Protein AF-A0A9E4PHS2-F1 (afdb_monomer_lite)

pLDDT: mean 87.16, std 8.42, range [55.0, 97.56]

Foldseek 3Di:
DPPVPDDDDDDDDDDDPLPDQDRDKDKDWDQDPVGIDIDIPLPPKDFDDDPDDPFDAFDQDPVGNPPPDPVSCVVRVGDGRDRIGRPDPPPDPPVVVQVVCCVVVVNDGPADPVNVVVVVVVVVQVVVCVVVVHHDDD

Radius of gyration: 19.49 Å; chains: 1; bounding box: 44×43×46 Å

Structure (mmCIF, N/CA/C/O backbone):
data_AF-A0A9E4PHS2-F1
#
_entry.id   AF-A0A9E4PHS2-F1
#
loop_
_atom_site.group_PDB
_atom_site.id
_atom_site.type_symbol
_atom_site.label_atom_id
_atom_site.label_alt_id
_atom_site.label_comp_id
_atom_site.label_asym_id
_atom_site.label_entity_id
_atom_site.label_seq_id
_atom_site.pdbx_PDB_ins_code
_atom_site.Cartn_x
_atom_site.Cartn_y
_atom_site.Cartn_z
_atom_site.occupancy
_atom_site.B_iso_or_equiv
_atom_site.auth_seq_id
_atom_site.auth_comp_id
_atom_site.auth_asym_id
_atom_site.auth_atom_id
_atom_site.pdbx_PDB_model_num
ATOM 1 N N . THR A 1 1 ? -12.005 10.971 13.381 1.00 76.69 1 THR A N 1
ATOM 2 C CA . THR A 1 1 ? -10.815 10.565 14.170 1.00 76.69 1 THR A CA 1
ATOM 3 C C . THR A 1 1 ? -10.990 9.122 14.578 1.00 76.69 1 THR A C 1
ATOM 5 O O . THR A 1 1 ? -12.122 8.665 14.570 1.00 76.69 1 THR A O 1
ATOM 8 N N . LEU A 1 2 ? -9.919 8.405 14.912 1.00 87.06 2 LEU A N 1
ATOM 9 C CA . LEU A 1 2 ? -10.049 7.063 15.493 1.00 87.06 2 LEU A CA 1
ATOM 10 C C . LEU A 1 2 ? -10.541 7.155 16.953 1.00 87.06 2 LEU A C 1
ATOM 12 O O . LEU A 1 2 ? -10.564 8.254 17.516 1.00 87.06 2 LEU A O 1
ATOM 16 N N . GLU A 1 3 ? -10.930 6.018 17.541 1.00 78.19 3 GLU A N 1
ATOM 17 C CA . GLU A 1 3 ? -11.670 5.918 18.818 1.00 78.19 3 GLU A CA 1
ATOM 18 C C . GLU A 1 3 ? -11.027 6.684 19.997 1.00 78.19 3 GLU A C 1
ATOM 20 O O . GLU A 1 3 ? -11.744 7.261 20.810 1.00 78.19 3 GLU A O 1
ATOM 25 N N . ASP A 1 4 ? -9.696 6.817 20.031 1.00 87.00 4 ASP A N 1
ATOM 26 C CA . ASP A 1 4 ? -8.956 7.530 21.092 1.00 87.00 4 ASP A CA 1
ATOM 27 C C . ASP A 1 4 ? -8.549 8.972 20.723 1.00 87.00 4 ASP A C 1
ATOM 29 O O . ASP A 1 4 ? -7.620 9.553 21.290 1.00 87.00 4 ASP A O 1
ATOM 33 N N . GLY A 1 5 ? -9.189 9.562 19.711 1.00 89.44 5 GLY A N 1
ATOM 34 C CA . GLY A 1 5 ? -8.812 10.876 19.180 1.00 89.44 5 GLY A CA 1
ATOM 35 C C . GLY A 1 5 ? -7.537 10.855 18.330 1.00 89.44 5 GLY A C 1
ATOM 36 O O . GLY A 1 5 ? -7.069 11.912 17.901 1.00 89.44 5 GLY A O 1
ATOM 37 N N . LEU A 1 6 ? -6.989 9.666 18.041 1.00 92.44 6 LEU A N 1
ATOM 38 C CA . LEU A 1 6 ? -5.865 9.507 17.126 1.00 92.44 6 LEU A CA 1
ATOM 39 C C . LEU A 1 6 ? -6.276 9.981 15.726 1.00 92.44 6 LEU A C 1
ATOM 41 O O . LEU A 1 6 ? -7.310 9.590 15.174 1.00 92.44 6 LEU A O 1
ATOM 45 N N . VAL A 1 7 ? -5.444 10.843 15.149 1.00 93.19 7 VAL A N 1
ATOM 46 C CA . VAL A 1 7 ? -5.601 11.320 13.778 1.00 93.19 7 VAL A CA 1
ATOM 47 C C . VAL A 1 7 ? -4.675 10.504 12.892 1.00 93.19 7 VAL A C 1
ATOM 49 O O . VAL A 1 7 ? -3.465 10.477 13.112 1.00 93.19 7 VAL A O 1
ATOM 52 N N . ALA A 1 8 ? -5.249 9.856 11.885 1.00 92.75 8 ALA A N 1
ATOM 53 C CA . ALA A 1 8 ? -4.510 9.153 10.852 1.00 92.75 8 ALA A CA 1
ATOM 54 C C . ALA A 1 8 ? -4.809 9.791 9.495 1.00 92.75 8 ALA A C 1
ATOM 56 O O . ALA A 1 8 ? -5.950 10.156 9.210 1.00 92.75 8 ALA A O 1
ATOM 57 N N . SER A 1 9 ? -3.779 9.883 8.661 1.00 92.31 9 SER A N 1
ATOM 58 C CA . SER A 1 9 ? -3.899 10.271 7.259 1.00 92.31 9 SER A CA 1
ATOM 59 C C . SER A 1 9 ? -3.320 9.154 6.411 1.00 92.31 9 SER A C 1
ATOM 61 O O . SER A 1 9 ? -2.222 8.670 6.688 1.00 92.31 9 SER A O 1
ATOM 63 N N . ILE A 1 10 ? -4.048 8.758 5.373 1.00 91.44 10 ILE A N 1
ATOM 64 C CA . ILE A 1 10 ? -3.622 7.718 4.439 1.00 91.44 10 ILE A CA 1
ATOM 65 C C . ILE A 1 10 ? -3.470 8.358 3.065 1.00 91.44 10 ILE A C 1
ATOM 67 O O . ILE A 1 10 ? -4.316 9.128 2.616 1.00 91.44 10 ILE A O 1
ATOM 71 N N . THR A 1 11 ? -2.374 8.044 2.386 1.00 89.69 11 THR A N 1
ATOM 72 C CA . THR A 1 11 ? -2.188 8.371 0.975 1.00 89.69 11 THR A CA 1
ATOM 73 C C . THR A 1 11 ? -1.784 7.098 0.266 1.00 89.69 11 THR A C 1
ATOM 75 O O . THR A 1 11 ? -0.783 6.475 0.610 1.00 89.69 11 THR A O 1
ATOM 78 N N . ALA A 1 12 ? -2.584 6.714 -0.718 1.00 87.56 12 ALA A N 1
ATOM 79 C CA . ALA A 1 12 ? -2.341 5.554 -1.549 1.00 87.56 12 ALA A CA 1
ATOM 80 C C . ALA A 1 12 ? -2.437 5.973 -3.012 1.00 87.56 12 ALA A C 1
ATOM 82 O O . ALA A 1 12 ? -3.240 6.828 -3.386 1.00 87.56 12 ALA A O 1
ATOM 83 N N . GLY A 1 13 ? -1.597 5.378 -3.843 1.00 85.50 13 GLY A N 1
ATOM 84 C CA . GLY A 1 13 ? -1.537 5.695 -5.257 1.00 85.50 13 GLY A CA 1
ATOM 85 C C . GLY A 1 13 ? -0.619 4.739 -5.993 1.00 85.50 13 GLY A C 1
ATOM 86 O O . GLY A 1 13 ? 0.035 3.880 -5.399 1.00 85.50 13 GLY A O 1
ATOM 87 N N . ARG A 1 14 ? -0.579 4.886 -7.313 1.00 80.06 14 ARG A N 1
ATOM 88 C CA . ARG A 1 14 ? 0.376 4.163 -8.152 1.00 80.06 14 ARG A CA 1
ATOM 89 C C . ARG A 1 14 ? 1.669 4.967 -8.231 1.00 80.06 14 ARG A C 1
ATOM 91 O O . ARG A 1 14 ? 1.638 6.189 -8.340 1.00 80.06 14 ARG A O 1
ATOM 98 N N . ILE A 1 15 ? 2.790 4.260 -8.199 1.00 79.94 15 ILE A N 1
ATOM 99 C CA . ILE A 1 15 ? 4.122 4.818 -8.436 1.00 79.94 15 ILE A CA 1
ATOM 100 C C . ILE A 1 15 ? 4.682 4.248 -9.740 1.00 79.94 15 ILE A C 1
ATOM 102 O O . ILE A 1 15 ? 4.173 3.247 -10.252 1.00 79.94 15 ILE A O 1
ATOM 106 N N . GLY A 1 16 ? 5.712 4.889 -10.294 1.00 78.12 16 GLY A N 1
ATOM 107 C CA . GLY A 1 16 ? 6.358 4.421 -11.518 1.00 78.12 16 GLY A CA 1
ATOM 108 C C . GLY A 1 16 ? 6.896 2.996 -11.366 1.00 78.12 16 GLY A C 1
ATOM 109 O O . GLY A 1 16 ? 7.318 2.593 -10.283 1.00 78.12 16 GLY A O 1
ATOM 110 N N . ALA A 1 17 ? 6.908 2.227 -12.458 1.00 77.06 17 ALA A N 1
ATOM 111 C CA . ALA A 1 17 ? 7.323 0.821 -12.439 1.00 77.06 17 ALA A CA 1
ATOM 112 C C . ALA A 1 17 ? 8.730 0.618 -11.842 1.00 77.06 17 ALA A C 1
ATOM 114 O O . ALA A 1 17 ? 8.968 -0.373 -11.155 1.00 77.06 17 ALA A O 1
ATOM 115 N N . THR A 1 18 ? 9.632 1.582 -12.040 1.00 79.25 18 THR A N 1
ATOM 116 C CA . THR A 1 18 ? 11.007 1.576 -11.518 1.00 79.25 18 THR A CA 1
ATOM 117 C C . THR A 1 18 ? 11.171 2.231 -10.146 1.00 79.25 18 THR A C 1
ATOM 119 O O . THR A 1 18 ? 12.294 2.328 -9.667 1.00 79.25 18 THR A O 1
ATOM 122 N N . SER A 1 19 ? 10.101 2.732 -9.523 1.00 77.06 19 SER A N 1
ATOM 123 C CA . SER A 1 19 ? 10.184 3.506 -8.274 1.00 77.06 19 SER A CA 1
ATOM 124 C C . SER A 1 19 ? 10.351 2.646 -7.013 1.00 77.06 19 SER A C 1
ATOM 126 O O . SER A 1 19 ? 10.688 3.183 -5.966 1.00 77.06 19 SER A O 1
ATOM 128 N N . HIS A 1 20 ? 10.097 1.336 -7.089 1.00 80.56 20 HIS A N 1
ATOM 129 C CA . HIS A 1 20 ? 10.303 0.366 -6.004 1.00 80.56 20 HIS A CA 1
ATOM 130 C C . HIS A 1 20 ? 10.466 -1.043 -6.614 1.00 80.56 20 HIS A C 1
ATOM 132 O O . HIS A 1 20 ? 9.772 -1.341 -7.597 1.00 80.56 20 HIS A O 1
ATOM 138 N N . PRO A 1 21 ? 11.335 -1.932 -6.087 1.00 73.75 21 PRO A N 1
ATOM 139 C CA . PRO A 1 21 ? 11.610 -3.237 -6.702 1.00 73.75 21 PRO A CA 1
ATOM 140 C C . PRO A 1 21 ? 10.458 -4.230 -6.554 1.00 73.75 21 PRO A C 1
ATOM 142 O O . PRO A 1 21 ? 10.359 -5.172 -7.334 1.00 73.75 21 PRO A O 1
ATOM 145 N N . ARG A 1 22 ? 9.579 -4.027 -5.567 1.00 74.31 22 ARG A N 1
ATOM 146 C CA . ARG A 1 22 ? 8.375 -4.837 -5.357 1.00 74.31 22 ARG A CA 1
ATOM 147 C C . ARG A 1 22 ? 7.147 -4.152 -5.970 1.00 74.31 22 ARG A C 1
ATOM 149 O O . ARG A 1 22 ? 7.257 -3.4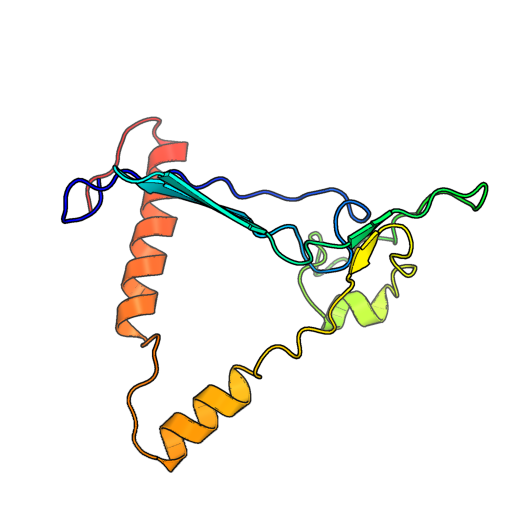69 -6.993 1.00 74.31 22 ARG A O 1
ATOM 156 N N . SER A 1 23 ? 5.977 -4.347 -5.369 1.00 68.38 23 SER A N 1
ATOM 157 C CA . SER A 1 23 ? 4.675 -3.900 -5.885 1.00 68.38 23 SER A CA 1
ATOM 158 C C . SER A 1 23 ? 4.363 -2.422 -5.613 1.00 68.38 23 SER A C 1
ATOM 160 O O . SER A 1 23 ? 3.456 -1.862 -6.228 1.00 68.38 23 SER A O 1
ATOM 162 N N . GLY A 1 24 ? 5.120 -1.774 -4.727 1.00 77.44 24 GLY A N 1
ATOM 163 C CA . GLY A 1 24 ? 4.985 -0.360 -4.386 1.00 77.44 24 GLY A CA 1
ATOM 164 C C . GLY A 1 24 ? 5.730 -0.040 -3.093 1.00 77.44 24 GLY A C 1
ATOM 165 O O . GLY A 1 24 ? 6.171 -0.956 -2.412 1.00 77.44 24 GLY A O 1
ATOM 166 N N . GLN A 1 25 ? 5.869 1.242 -2.763 1.00 83.06 25 GLN A N 1
ATOM 167 C CA . GLN A 1 25 ? 6.411 1.654 -1.472 1.00 83.06 25 GLN A CA 1
ATOM 168 C C . GLN A 1 25 ? 5.313 1.606 -0.409 1.00 83.06 25 GLN A C 1
ATOM 170 O O . GLN A 1 25 ? 4.275 2.250 -0.564 1.00 83.06 25 GLN A O 1
ATOM 175 N N . GLN A 1 26 ? 5.580 0.915 0.697 1.00 87.12 26 GLN A N 1
ATOM 176 C CA . GLN A 1 26 ? 4.769 0.983 1.908 1.00 87.12 26 GLN A CA 1
ATOM 177 C C . GLN A 1 26 ? 5.537 1.754 2.978 1.00 87.12 26 GLN A C 1
ATOM 179 O O . GLN A 1 26 ? 6.665 1.399 3.323 1.00 87.12 26 GLN A O 1
ATOM 184 N N . ARG A 1 27 ? 4.941 2.836 3.486 1.00 90.00 27 ARG A N 1
ATOM 185 C CA . ARG A 1 27 ? 5.547 3.673 4.524 1.00 90.00 27 ARG A CA 1
ATOM 186 C C . ARG A 1 27 ? 4.527 4.046 5.586 1.00 90.00 27 ARG A C 1
ATOM 188 O O . ARG A 1 27 ? 3.442 4.520 5.265 1.00 90.00 27 ARG A O 1
ATOM 195 N N . ILE A 1 28 ? 4.924 3.896 6.843 1.00 94.38 28 ILE A N 1
ATOM 196 C CA . ILE A 1 28 ? 4.151 4.289 8.018 1.00 94.38 28 ILE A CA 1
ATOM 197 C C . ILE A 1 28 ? 5.015 5.234 8.848 1.00 94.38 28 ILE A C 1
ATOM 199 O O . ILE A 1 28 ? 6.134 4.884 9.224 1.00 94.38 28 ILE A O 1
ATOM 203 N N . THR A 1 29 ? 4.495 6.421 9.153 1.00 95.75 29 THR A N 1
ATOM 204 C CA . THR A 1 29 ? 5.129 7.371 10.075 1.00 95.75 29 THR A CA 1
ATOM 205 C C . THR A 1 29 ? 4.231 7.568 11.286 1.00 95.75 29 THR A C 1
ATOM 207 O O . THR A 1 29 ? 3.092 8.008 11.159 1.00 95.75 29 THR A O 1
ATOM 210 N N . MET A 1 30 ? 4.761 7.249 12.463 1.00 95.69 30 MET A N 1
ATOM 211 C CA . MET A 1 30 ? 4.104 7.432 13.753 1.00 95.69 30 MET A CA 1
ATOM 212 C C . MET A 1 30 ? 4.711 8.630 14.474 1.00 95.69 30 MET A C 1
ATOM 214 O O . MET A 1 30 ? 5.933 8.733 14.595 1.00 95.69 30 MET A O 1
ATOM 218 N N . ILE A 1 31 ? 3.853 9.525 14.964 1.00 96.25 31 ILE A N 1
ATOM 219 C CA . ILE A 1 31 ? 4.234 10.731 15.704 1.00 96.25 31 ILE A CA 1
ATOM 220 C C . ILE A 1 31 ? 3.584 10.649 17.085 1.00 96.25 31 ILE A C 1
ATOM 222 O O . ILE A 1 31 ? 2.361 10.618 17.191 1.00 96.25 31 ILE A O 1
ATOM 226 N N . GLY A 1 32 ? 4.402 10.605 18.135 1.00 94.81 32 GLY A N 1
ATOM 227 C CA . GLY A 1 32 ? 3.951 10.548 19.524 1.00 94.81 32 GLY A CA 1
ATOM 228 C C . GLY A 1 32 ? 4.652 11.581 20.404 1.00 94.81 32 GLY A C 1
ATOM 229 O O . GLY A 1 32 ? 5.559 12.291 19.973 1.00 94.81 32 GLY A O 1
ATOM 230 N N . SER A 1 33 ? 4.266 11.644 21.678 1.00 95.81 33 SER A N 1
ATOM 231 C CA . SER A 1 33 ? 4.823 12.604 22.647 1.00 95.81 33 SER A CA 1
ATOM 232 C C . SER A 1 33 ? 6.322 12.432 22.907 1.00 95.81 33 SER A C 1
ATOM 234 O O . SER A 1 33 ? 6.989 13.375 23.321 1.00 95.81 33 SER A O 1
ATOM 236 N N . SER A 1 34 ? 6.850 11.225 22.698 1.00 96.56 34 SER A N 1
ATOM 237 C CA . SER A 1 34 ? 8.248 10.877 22.975 1.00 96.56 34 SER A CA 1
ATOM 238 C C . SER A 1 34 ? 9.126 10.832 21.725 1.00 96.56 34 SER A C 1
ATOM 240 O O . SER A 1 34 ? 10.324 10.587 21.845 1.00 96.56 34 SER A O 1
ATOM 242 N N . GLY A 1 35 ? 8.562 11.059 20.534 1.00 96.38 35 GLY A N 1
ATOM 243 C CA . GLY A 1 35 ? 9.331 11.067 19.295 1.00 96.38 35 GLY A CA 1
ATOM 244 C C . GLY A 1 35 ? 8.546 10.638 18.062 1.00 96.38 35 GLY A C 1
ATOM 245 O O . GLY A 1 35 ? 7.318 10.554 18.063 1.00 96.38 35 GLY A O 1
ATOM 246 N N . ILE A 1 36 ? 9.303 10.376 16.998 1.00 97.38 36 ILE A N 1
ATOM 247 C CA . ILE A 1 36 ? 8.805 10.011 15.673 1.00 97.38 36 ILE A CA 1
ATOM 248 C C . ILE A 1 36 ? 9.494 8.718 15.245 1.00 97.38 36 ILE A C 1
ATOM 250 O O . ILE A 1 36 ? 10.706 8.580 15.415 1.00 97.38 36 ILE A O 1
ATOM 254 N N . ALA A 1 37 ? 8.734 7.794 14.665 1.00 95.94 37 ALA A N 1
ATOM 255 C CA . ALA A 1 37 ? 9.261 6.575 14.067 1.00 95.94 37 ALA A CA 1
ATOM 256 C C . ALA A 1 37 ? 8.698 6.397 12.654 1.00 95.94 37 ALA A C 1
ATOM 258 O O . ALA A 1 37 ? 7.495 6.545 12.442 1.00 95.94 37 ALA A O 1
ATOM 259 N N . THR A 1 38 ? 9.566 6.063 11.697 1.00 93.56 38 THR A N 1
ATOM 260 C CA . THR A 1 38 ? 9.175 5.776 10.311 1.00 93.56 38 THR A CA 1
ATOM 261 C C . THR A 1 38 ? 9.610 4.371 9.937 1.00 93.56 38 THR A C 1
ATOM 263 O O . THR A 1 38 ? 10.781 4.023 10.067 1.00 93.56 38 THR A O 1
ATOM 266 N N . PHE A 1 39 ? 8.661 3.597 9.428 1.00 89.38 39 PHE A N 1
ATOM 267 C CA . PHE A 1 39 ? 8.855 2.258 8.898 1.00 89.38 39 PHE A CA 1
ATOM 268 C C . PHE A 1 39 ? 8.606 2.339 7.400 1.00 89.38 39 PHE A C 1
ATOM 270 O O . PHE A 1 39 ? 7.557 2.820 6.976 1.00 89.38 39 PHE A O 1
ATOM 277 N N . SER A 1 40 ? 9.583 1.933 6.598 1.00 85.75 40 SER A N 1
ATOM 278 C CA . SER A 1 40 ? 9.475 1.923 5.143 1.00 85.75 40 SER A CA 1
ATOM 279 C C . SER A 1 40 ? 9.965 0.583 4.637 1.00 85.75 40 SER A C 1
ATOM 281 O O . SER A 1 40 ? 11.041 0.126 5.021 1.00 85.75 40 SER A O 1
ATOM 283 N N . GLU A 1 41 ? 9.169 -0.038 3.781 1.00 80.12 41 GLU A N 1
ATOM 284 C CA . GLU A 1 41 ? 9.539 -1.293 3.150 1.00 80.12 41 GLU A CA 1
ATOM 285 C C . GLU A 1 41 ? 10.825 -1.127 2.328 1.00 80.12 41 GLU A C 1
ATOM 287 O O . GLU A 1 41 ? 11.008 -0.138 1.616 1.00 80.12 41 GLU A O 1
ATOM 292 N N . GLY A 1 42 ? 11.716 -2.108 2.499 1.00 76.44 42 GLY A N 1
ATOM 293 C CA . GLY A 1 42 ? 13.011 -2.256 1.840 1.00 76.44 42 GLY A CA 1
ATOM 294 C C . GLY A 1 42 ? 14.030 -1.141 2.083 1.00 76.44 42 GLY A C 1
ATOM 295 O O . GLY A 1 42 ? 15.008 -1.062 1.356 1.00 76.44 42 GLY A O 1
ATOM 296 N N . GLU A 1 43 ? 13.875 -0.361 3.153 1.00 81.50 43 GLU A N 1
ATOM 297 C CA . GLU A 1 43 ? 14.998 0.374 3.738 1.00 81.50 43 GLU A CA 1
ATOM 298 C C . GLU A 1 43 ? 15.775 -0.499 4.751 1.00 81.50 43 GLU A C 1
ATOM 300 O O . GLU A 1 43 ? 15.146 -1.219 5.534 1.00 81.50 43 GLU A O 1
ATOM 305 N N . PRO A 1 44 ? 17.122 -0.411 4.811 1.00 84.19 44 PRO A N 1
ATOM 306 C CA . PRO A 1 44 ? 17.995 0.286 3.863 1.00 84.19 44 PRO A CA 1
ATOM 307 C C . PRO A 1 44 ? 18.122 -0.464 2.521 1.00 84.19 44 PRO A C 1
ATOM 309 O O . PRO A 1 44 ? 17.985 -1.689 2.466 1.00 84.19 44 PRO A O 1
ATOM 312 N N . HIS A 1 45 ? 18.445 0.268 1.452 1.00 86.31 45 HIS A N 1
ATOM 313 C CA . HIS A 1 45 ? 18.612 -0.265 0.093 1.00 86.31 45 HIS A CA 1
ATOM 314 C C . HIS A 1 45 ? 19.896 0.230 -0.591 1.00 86.31 45 HIS A C 1
ATOM 316 O O . HIS A 1 45 ? 20.588 1.122 -0.097 1.00 86.31 45 HIS A O 1
ATOM 322 N N . ILE A 1 46 ? 20.196 -0.349 -1.757 1.00 88.62 46 ILE A N 1
ATOM 323 C CA . ILE A 1 46 ? 21.223 0.119 -2.696 1.00 88.62 46 ILE A CA 1
ATOM 324 C C . ILE A 1 46 ? 20.535 0.708 -3.928 1.00 88.62 46 ILE A C 1
ATOM 326 O O . ILE A 1 46 ? 19.736 0.028 -4.571 1.00 88.62 46 ILE A O 1
ATOM 330 N N . GLU A 1 47 ? 20.894 1.937 -4.297 1.00 89.31 47 GLU A N 1
ATOM 331 C CA . GLU A 1 47 ? 20.528 2.527 -5.588 1.00 89.31 47 GLU A CA 1
ATOM 332 C C . GLU A 1 47 ? 21.643 2.302 -6.620 1.00 89.31 47 GLU A C 1
ATOM 334 O O . GLU A 1 47 ? 22.821 2.547 -6.347 1.00 89.31 47 GLU A O 1
ATOM 339 N N . VAL A 1 48 ? 21.278 1.842 -7.818 1.00 88.44 48 VAL A N 1
ATOM 340 C CA . VAL A 1 48 ? 22.212 1.548 -8.913 1.00 88.44 48 VAL A CA 1
ATOM 341 C C . VAL A 1 48 ? 22.014 2.549 -10.049 1.00 88.44 48 VAL A C 1
ATOM 343 O O . VAL A 1 48 ? 20.939 2.641 -10.642 1.00 88.44 48 VAL A O 1
ATOM 346 N N . PHE A 1 49 ? 23.090 3.258 -10.395 1.00 88.69 49 PHE A N 1
ATOM 347 C CA . PHE A 1 49 ? 23.147 4.192 -11.519 1.00 88.69 49 PHE A CA 1
ATOM 348 C C . PHE A 1 49 ? 24.148 3.675 -12.555 1.00 88.69 49 PHE A C 1
ATOM 350 O O . PHE A 1 49 ? 25.322 3.481 -12.242 1.00 88.69 49 PHE A O 1
ATOM 357 N N . ASN A 1 50 ? 23.688 3.438 -13.784 1.00 87.44 50 ASN A N 1
ATOM 358 C CA . ASN A 1 50 ? 24.509 2.962 -14.898 1.00 87.44 50 ASN A CA 1
ATOM 359 C C . ASN A 1 50 ? 24.058 3.599 -16.227 1.00 87.44 50 ASN A C 1
ATOM 361 O O . ASN A 1 50 ? 23.053 4.309 -16.277 1.00 87.44 50 ASN A O 1
ATOM 365 N N . ASP A 1 51 ? 24.822 3.361 -17.290 1.00 91.62 51 ASP A N 1
ATOM 366 C CA . ASP A 1 51 ? 24.565 3.806 -18.666 1.00 91.62 51 ASP A CA 1
ATOM 367 C C . ASP A 1 51 ? 23.768 2.783 -19.498 1.00 91.62 51 ASP A C 1
ATOM 369 O O . ASP A 1 51 ? 23.672 2.899 -20.721 1.00 91.62 51 ASP A O 1
ATOM 373 N N . GLY A 1 52 ? 23.175 1.785 -18.836 1.00 85.62 52 GLY A N 1
ATOM 374 C CA . GLY A 1 52 ? 22.290 0.814 -19.459 1.00 85.62 52 GLY A CA 1
ATOM 375 C C . GLY A 1 52 ? 21.018 1.459 -20.022 1.00 85.62 52 GLY A C 1
ATOM 376 O O . GLY A 1 52 ? 20.675 2.602 -19.689 1.00 85.62 52 GLY A O 1
ATOM 377 N N . PRO A 1 53 ? 20.284 0.733 -20.883 1.00 85.69 53 PRO A N 1
ATOM 378 C CA . PRO A 1 53 ? 19.043 1.244 -21.445 1.00 85.69 53 PRO A CA 1
ATOM 379 C C . PRO A 1 53 ? 18.042 1.619 -20.334 1.00 85.69 53 PRO A C 1
ATOM 381 O O . PRO A 1 53 ? 18.014 0.989 -19.270 1.00 85.69 53 PRO A O 1
ATOM 384 N N . PRO A 1 54 ? 17.210 2.655 -20.547 1.00 82.81 54 PRO A N 1
ATOM 385 C CA . PRO A 1 54 ? 16.127 2.962 -19.624 1.00 82.81 54 PRO A CA 1
ATOM 386 C C . PRO A 1 54 ? 15.138 1.795 -19.554 1.00 82.81 54 PRO A C 1
ATOM 388 O O . PRO A 1 54 ? 15.025 1.002 -20.487 1.00 82.81 54 PRO A O 1
ATOM 391 N N . PHE A 1 55 ? 14.401 1.713 -18.446 1.00 84.25 55 PHE A N 1
ATOM 392 C CA . PHE A 1 55 ? 13.323 0.741 -18.306 1.00 84.25 55 PHE A CA 1
ATOM 393 C C . PHE A 1 55 ? 12.278 0.964 -19.400 1.00 84.25 55 PHE A C 1
ATOM 395 O O . PHE A 1 55 ? 11.679 2.040 -19.478 1.00 84.25 55 PHE A O 1
ATOM 402 N N . ASP A 1 56 ? 12.067 -0.059 -20.222 1.00 84.94 56 ASP A N 1
ATOM 403 C CA . ASP A 1 56 ? 11.014 -0.075 -21.225 1.00 84.94 56 ASP A CA 1
ATOM 404 C C . ASP A 1 56 ? 9.755 -0.697 -20.621 1.00 84.94 56 ASP A C 1
ATOM 406 O O . ASP A 1 56 ? 9.790 -1.800 -20.068 1.00 84.94 56 ASP A O 1
ATOM 410 N N . THR A 1 57 ? 8.647 0.040 -20.664 1.00 82.19 57 THR A N 1
ATOM 411 C CA . THR A 1 57 ? 7.412 -0.411 -20.018 1.00 82.19 57 THR A CA 1
ATOM 412 C C . THR A 1 57 ? 6.750 -1.467 -20.899 1.00 82.19 57 THR A C 1
ATOM 414 O O . THR A 1 57 ? 6.449 -1.171 -22.055 1.00 82.19 57 THR A O 1
ATOM 417 N N . PRO A 1 58 ? 6.479 -2.682 -20.382 1.00 81.94 58 PRO A N 1
ATOM 418 C CA . PRO A 1 58 ? 5.844 -3.730 -21.169 1.00 81.94 58 PRO A CA 1
ATOM 419 C C . PRO A 1 58 ? 4.475 -3.307 -21.687 1.00 81.94 58 PRO A C 1
ATOM 421 O O . PRO A 1 58 ? 3.791 -2.465 -21.099 1.00 81.94 58 PRO A O 1
ATOM 424 N N . THR A 1 59 ? 4.040 -3.962 -22.762 1.00 86.62 59 THR A N 1
ATOM 425 C CA . THR A 1 59 ? 2.667 -3.801 -23.241 1.00 86.62 59 THR A CA 1
ATOM 426 C C . THR A 1 59 ? 1.694 -4.209 -22.139 1.00 86.62 59 THR A C 1
ATOM 428 O O . THR A 1 59 ? 1.810 -5.284 -21.552 1.00 86.62 59 THR A O 1
ATOM 431 N N . VAL A 1 60 ? 0.733 -3.332 -21.863 1.00 86.69 60 VAL A N 1
ATOM 432 C CA . VAL A 1 60 ? -0.288 -3.543 -20.839 1.00 86.69 60 VAL A CA 1
ATOM 433 C C . VAL A 1 60 ? -1.152 -4.754 -21.199 1.00 86.69 60 VAL A C 1
ATOM 435 O O . VAL A 1 60 ? -1.630 -4.875 -22.328 1.00 86.69 60 VAL A O 1
ATOM 438 N N . HIS A 1 61 ? -1.376 -5.645 -20.233 1.00 90.62 61 HIS A N 1
ATOM 439 C CA . HIS A 1 61 ? -2.217 -6.818 -20.434 1.00 90.62 61 HIS A CA 1
ATOM 440 C C . HIS A 1 61 ? -3.700 -6.405 -20.558 1.00 90.62 61 HIS A C 1
ATOM 442 O O . HIS A 1 61 ? -4.197 -5.663 -19.708 1.00 90.62 61 HIS A O 1
ATOM 448 N N . PRO A 1 62 ? -4.461 -6.898 -21.555 1.00 91.00 62 PRO A N 1
ATOM 449 C CA . PRO A 1 62 ? -5.818 -6.409 -21.831 1.00 91.00 62 PRO A CA 1
ATOM 450 C C . PRO A 1 62 ? -6.817 -6.667 -20.693 1.00 91.00 62 PRO A C 1
ATOM 452 O O . PRO A 1 62 ? -7.751 -5.892 -20.508 1.00 91.00 62 PRO A O 1
ATOM 455 N N . PHE A 1 63 ? -6.616 -7.736 -19.916 1.00 90.31 63 PHE A N 1
ATOM 456 C CA . PHE A 1 63 ? -7.455 -8.072 -18.756 1.00 90.31 63 PHE A CA 1
ATOM 457 C C . PHE A 1 63 ? -6.880 -7.592 -17.418 1.00 90.31 63 PHE A C 1
ATOM 459 O O . PHE A 1 63 ? -7.475 -7.831 -16.373 1.00 90.31 63 PHE A O 1
ATOM 466 N N . ASP A 1 64 ? -5.719 -6.938 -17.440 1.00 88.12 64 ASP A N 1
ATOM 467 C CA . ASP A 1 64 ? -5.099 -6.359 -16.251 1.00 88.12 64 ASP A CA 1
ATOM 468 C C . ASP A 1 64 ? -4.422 -5.035 -16.615 1.00 88.12 64 ASP A C 1
ATOM 470 O O . ASP A 1 64 ? -3.192 -4.950 -16.677 1.00 88.12 64 ASP A O 1
ATOM 474 N N . PRO A 1 65 ? -5.225 -3.988 -16.884 1.00 83.31 65 PRO A N 1
ATOM 475 C CA . PRO A 1 65 ? -4.708 -2.699 -17.324 1.00 83.31 65 PRO A CA 1
ATOM 476 C C . PRO A 1 65 ? -3.817 -2.013 -16.280 1.00 83.31 65 PRO A C 1
ATOM 478 O O . PRO A 1 65 ? -3.097 -1.071 -16.600 1.00 83.31 65 PRO A O 1
ATOM 481 N N . MET A 1 66 ? -3.880 -2.479 -15.031 1.00 81.00 66 MET A N 1
ATOM 482 C CA . MET A 1 66 ? -3.170 -1.908 -13.894 1.00 81.00 66 MET A CA 1
ATOM 483 C C . MET A 1 66 ? -1.955 -2.738 -13.465 1.00 81.00 66 MET A C 1
ATOM 485 O O . MET A 1 66 ? -1.254 -2.307 -12.547 1.00 81.00 66 MET A O 1
ATOM 489 N N . SER A 1 67 ? -1.683 -3.878 -14.110 1.00 81.06 67 SER A N 1
ATOM 490 C CA . SER A 1 67 ? -0.590 -4.806 -13.779 1.00 81.06 67 SER A CA 1
ATOM 491 C C . SER A 1 67 ? -0.593 -5.228 -12.302 1.00 81.06 67 SER A C 1
ATOM 493 O O . SER A 1 67 ? 0.410 -5.085 -11.600 1.00 81.06 67 SER A O 1
ATOM 495 N N . MET A 1 68 ? -1.751 -5.664 -11.801 1.00 80.31 68 MET A N 1
ATOM 496 C CA . MET A 1 68 ? -1.962 -6.031 -10.395 1.00 80.31 68 MET A CA 1
ATOM 497 C C . MET A 1 68 ? -1.704 -7.512 -10.122 1.00 80.31 68 MET A C 1
ATOM 499 O O . MET A 1 68 ? -1.360 -7.875 -8.997 1.00 80.31 68 MET A O 1
ATOM 503 N N . TRP A 1 69 ? -1.882 -8.379 -11.121 1.00 82.94 69 TRP A N 1
ATOM 504 C CA . TRP A 1 69 ? -1.901 -9.820 -10.896 1.00 82.94 69 TRP A CA 1
ATOM 505 C C . TRP A 1 69 ? -0.577 -10.477 -11.285 1.00 82.94 69 TRP A C 1
ATOM 507 O O . TRP A 1 69 ? -0.007 -10.247 -12.353 1.00 82.94 69 TRP A O 1
ATOM 517 N N . SER A 1 70 ? -0.088 -11.379 -10.434 1.00 80.88 70 SER A N 1
ATOM 518 C CA . SER A 1 70 ? 1.112 -12.169 -10.737 1.00 80.88 70 SER A CA 1
ATOM 519 C C . SER A 1 70 ? 0.896 -13.142 -11.905 1.00 80.88 70 SER A C 1
ATOM 521 O O . SER A 1 70 ? 1.852 -13.554 -12.560 1.00 80.88 70 SER A O 1
ATOM 523 N N . SER A 1 71 ? -0.353 -13.522 -12.194 1.00 84.12 71 SER A N 1
ATOM 524 C CA . SER A 1 71 ? -0.718 -14.340 -13.355 1.00 84.12 71 SER A CA 1
ATOM 525 C C . SER A 1 71 ? -0.481 -13.608 -14.671 1.00 84.12 71 SER A C 1
ATOM 527 O O . SER A 1 71 ? 0.236 -14.124 -15.515 1.00 84.12 71 SER A O 1
ATOM 529 N N . THR A 1 72 ? -0.996 -12.393 -14.812 1.00 87.62 72 THR A N 1
ATOM 530 C CA . THR A 1 72 ? -0.855 -11.558 -16.018 1.00 87.62 72 THR A CA 1
ATOM 531 C C . THR A 1 72 ? 0.556 -10.994 -16.161 1.00 87.62 72 THR A C 1
ATOM 533 O O . THR A 1 72 ? 1.071 -10.879 -17.270 1.00 87.62 72 THR A O 1
ATOM 536 N N . THR A 1 73 ? 1.232 -10.712 -15.042 1.00 81.50 73 THR A N 1
ATOM 537 C CA . THR A 1 73 ? 2.643 -10.293 -15.035 1.00 81.50 73 THR A CA 1
ATOM 538 C C . THR A 1 73 ? 3.552 -11.354 -15.667 1.00 81.50 73 THR A C 1
ATOM 540 O O . THR A 1 73 ? 4.504 -11.011 -16.366 1.00 81.50 73 THR A O 1
ATOM 543 N N . ARG A 1 74 ? 3.249 -12.647 -15.473 1.00 83.12 74 ARG A N 1
ATOM 544 C CA . ARG A 1 74 ? 3.994 -13.747 -16.111 1.00 83.12 74 ARG A CA 1
ATOM 545 C C . ARG A 1 74 ? 3.833 -13.776 -17.629 1.00 83.12 74 ARG A C 1
ATOM 547 O O . ARG A 1 74 ? 4.770 -14.188 -18.307 1.00 83.12 74 ARG A O 1
ATOM 554 N N . ASP A 1 75 ? 2.699 -13.320 -18.150 1.00 86.31 75 ASP A N 1
ATOM 555 C CA . ASP A 1 75 ? 2.436 -13.298 -19.591 1.00 86.31 75 ASP A CA 1
ATOM 556 C C . ASP A 1 75 ? 3.189 -12.154 -20.283 1.00 86.31 75 ASP A C 1
ATOM 558 O O . ASP A 1 75 ? 3.705 -12.331 -21.385 1.00 86.31 75 ASP A O 1
ATOM 562 N N . VAL A 1 76 ? 3.297 -10.991 -19.625 1.00 85.19 76 VAL A N 1
ATOM 563 C CA . VAL A 1 76 ? 3.973 -9.800 -20.179 1.00 85.19 76 VAL A CA 1
ATOM 564 C C . VAL A 1 76 ? 5.473 -9.732 -19.875 1.00 85.19 76 VAL A C 1
ATOM 566 O O . VAL A 1 76 ? 6.160 -8.921 -20.488 1.00 85.19 76 VAL A O 1
ATOM 569 N N . GLN A 1 77 ? 5.969 -10.564 -18.949 1.00 83.38 77 GLN A N 1
ATOM 570 C CA . GLN A 1 77 ? 7.385 -10.717 -18.577 1.00 83.38 77 GLN A CA 1
ATOM 571 C C . GLN A 1 77 ? 8.127 -9.373 -18.462 1.00 83.38 77 GLN A C 1
ATOM 573 O O . GLN A 1 77 ? 8.983 -9.065 -19.297 1.00 83.38 77 GLN A O 1
ATOM 578 N N . PRO A 1 78 ? 7.800 -8.541 -17.453 1.00 82.06 78 PRO A N 1
ATOM 579 C CA . PRO A 1 78 ? 8.441 -7.245 -17.311 1.00 82.06 78 PRO A CA 1
ATOM 580 C C . PRO A 1 78 ? 9.957 -7.400 -17.139 1.00 82.06 78 PRO A C 1
ATOM 582 O O . PRO A 1 78 ? 10.403 -8.350 -16.485 1.00 82.06 78 PRO A O 1
ATOM 585 N N . PRO A 1 79 ? 10.757 -6.459 -17.669 1.00 83.38 79 PRO A N 1
ATOM 586 C CA . PRO A 1 79 ? 12.185 -6.460 -17.411 1.00 83.38 79 PRO A CA 1
ATOM 587 C C . PRO A 1 79 ? 12.450 -6.351 -15.898 1.00 83.38 79 PRO A C 1
ATOM 589 O O . PRO A 1 79 ? 11.655 -5.745 -15.166 1.00 83.38 79 PRO A O 1
ATOM 592 N N . PRO A 1 80 ? 13.549 -6.950 -15.408 1.00 81.12 80 PRO A N 1
ATOM 593 C CA . PRO A 1 80 ? 13.873 -6.939 -13.990 1.00 81.12 80 PRO A CA 1
ATOM 594 C C . PRO A 1 80 ? 14.089 -5.508 -13.488 1.00 81.12 80 PRO A C 1
ATOM 596 O O . PRO A 1 80 ? 14.604 -4.646 -14.200 1.00 81.12 80 PRO A O 1
ATOM 599 N N . LYS A 1 81 ? 13.707 -5.262 -12.234 1.00 83.00 81 LYS A N 1
ATOM 600 C CA . LYS A 1 81 ? 13.949 -3.989 -11.551 1.00 83.00 81 LYS A CA 1
ATOM 601 C C . LYS A 1 81 ? 15.280 -4.077 -10.807 1.00 83.00 81 LYS A C 1
ATOM 603 O O . LYS A 1 81 ? 15.345 -4.662 -9.734 1.00 83.00 81 LYS A O 1
ATOM 608 N N . ASP A 1 82 ? 16.333 -3.516 -11.387 1.00 83.25 82 ASP A N 1
ATOM 609 C CA . ASP A 1 82 ? 17.722 -3.638 -10.915 1.00 83.25 82 ASP A CA 1
ATOM 610 C C . ASP A 1 82 ? 18.312 -2.330 -10.356 1.00 83.25 82 ASP A C 1
ATOM 612 O O . ASP A 1 82 ? 19.439 -2.309 -9.865 1.00 83.25 82 ASP A O 1
ATOM 616 N N . ARG A 1 83 ? 17.542 -1.236 -10.396 1.00 85.25 83 ARG A N 1
ATOM 617 C CA . ARG A 1 83 ? 17.979 0.093 -9.931 1.00 85.25 83 ARG A CA 1
ATOM 618 C C . ARG A 1 83 ? 17.871 0.305 -8.430 1.00 85.25 83 ARG A C 1
ATOM 620 O O . ARG A 1 83 ? 18.486 1.227 -7.909 1.00 85.25 83 ARG A O 1
ATOM 627 N N . TRP A 1 84 ? 17.084 -0.520 -7.755 1.00 86.06 84 TRP A N 1
ATOM 628 C CA . TRP A 1 84 ? 16.854 -0.442 -6.320 1.00 86.06 84 TRP A CA 1
ATOM 629 C C . TRP A 1 84 ? 16.913 -1.854 -5.766 1.00 86.06 84 TRP A C 1
ATOM 631 O O . TRP A 1 84 ? 16.046 -2.674 -6.064 1.00 86.06 84 TRP A O 1
ATOM 641 N N . LEU A 1 85 ? 17.959 -2.157 -5.009 1.00 85.25 85 LEU A N 1
ATOM 642 C CA . LEU A 1 85 ? 18.207 -3.496 -4.492 1.00 85.25 85 LEU A CA 1
ATOM 643 C C . LEU A 1 85 ? 17.974 -3.494 -2.976 1.00 85.25 85 LEU A C 1
ATOM 645 O O . LEU A 1 85 ? 18.681 -2.773 -2.264 1.00 85.25 85 LEU A O 1
ATOM 649 N N . PRO A 1 86 ? 16.999 -4.268 -2.467 1.00 81.50 86 PRO A N 1
ATOM 650 C CA . PRO A 1 86 ? 16.789 -4.379 -1.031 1.00 81.50 86 PRO A CA 1
ATOM 651 C C . PRO A 1 86 ? 17.980 -5.094 -0.385 1.00 81.50 86 PRO A C 1
ATOM 653 O O . PRO A 1 86 ? 18.515 -6.050 -0.946 1.00 81.50 86 PRO A O 1
ATOM 656 N N . LEU A 1 87 ? 18.381 -4.664 0.815 1.00 80.44 87 LEU A N 1
ATOM 657 C CA . LEU A 1 87 ? 19.447 -5.342 1.566 1.00 80.44 87 LEU A CA 1
ATOM 658 C C . LEU A 1 87 ? 18.971 -6.609 2.289 1.00 80.44 87 LEU A C 1
ATOM 660 O O . LEU A 1 87 ? 19.792 -7.452 2.643 1.00 80.44 87 LEU A O 1
ATOM 664 N N . ASN A 1 88 ? 17.658 -6.758 2.481 1.00 70.75 88 ASN A N 1
ATOM 665 C CA . ASN A 1 88 ? 17.053 -7.904 3.148 1.00 70.75 88 ASN A CA 1
ATOM 666 C C . ASN A 1 88 ? 16.117 -8.645 2.190 1.00 70.75 88 ASN A C 1
ATOM 668 O O . ASN A 1 88 ? 15.218 -8.036 1.607 1.00 70.75 88 ASN A O 1
ATOM 672 N N . ASP A 1 89 ? 16.286 -9.963 2.100 1.00 61.25 89 ASP A N 1
ATOM 673 C CA . ASP A 1 89 ? 15.257 -10.859 1.580 1.00 61.25 89 ASP A CA 1
ATOM 674 C C . ASP A 1 89 ? 14.256 -11.089 2.715 1.00 61.25 89 ASP A C 1
ATOM 676 O O . ASP A 1 89 ? 14.432 -11.954 3.576 1.00 61.25 89 ASP A O 1
ATOM 680 N N . THR A 1 90 ? 13.267 -10.203 2.832 1.00 56.91 90 THR A N 1
ATOM 681 C CA . THR A 1 90 ? 12.175 -10.447 3.770 1.00 56.91 90 THR A CA 1
ATOM 682 C C . THR A 1 90 ? 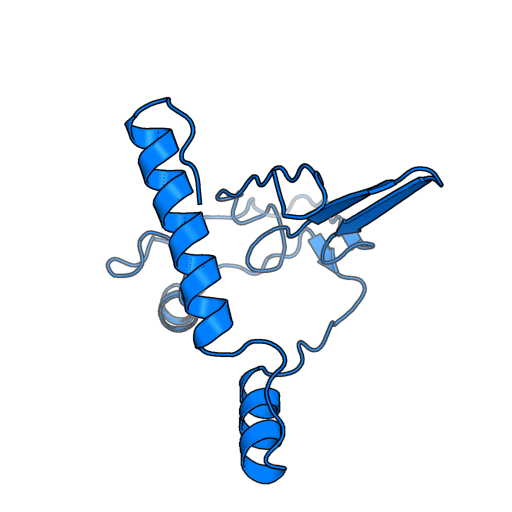11.329 -11.552 3.171 1.00 56.91 90 THR A C 1
ATOM 684 O O . THR A 1 90 ? 10.506 -11.284 2.297 1.00 56.91 90 THR A O 1
ATOM 687 N N . SER A 1 91 ? 11.533 -12.783 3.640 1.00 55.00 91 SER A N 1
ATOM 688 C CA . SER A 1 91 ? 10.581 -13.857 3.412 1.00 55.00 91 SER A CA 1
ATOM 689 C C . SER A 1 91 ? 9.263 -13.411 4.034 1.00 55.00 91 SER A C 1
ATOM 691 O O . SER A 1 91 ? 9.112 -13.414 5.258 1.00 55.00 91 SER A O 1
ATOM 693 N N . GLU A 1 92 ? 8.335 -12.948 3.206 1.00 61.50 92 GLU A N 1
ATOM 694 C CA . GLU A 1 92 ? 6.966 -12.722 3.641 1.00 61.50 92 GLU A CA 1
ATOM 695 C C . GLU A 1 92 ? 6.475 -14.051 4.227 1.00 61.50 92 GLU A C 1
ATOM 697 O O . GLU A 1 92 ? 6.567 -15.103 3.583 1.00 61.50 92 GLU A O 1
ATOM 702 N N . HIS A 1 93 ? 6.039 -14.037 5.490 1.00 63.19 93 HIS A N 1
ATOM 703 C CA . HIS A 1 93 ? 5.324 -15.185 6.026 1.00 63.19 93 HIS A CA 1
ATOM 704 C C . HIS A 1 93 ? 4.111 -15.391 5.126 1.00 63.19 93 HIS A C 1
ATOM 706 O O . HIS A 1 93 ? 3.317 -14.477 4.939 1.00 63.19 93 HIS A O 1
ATOM 712 N N . SER A 1 94 ? 4.009 -16.570 4.519 1.00 78.94 94 SER A N 1
ATOM 713 C CA . SER A 1 94 ? 2.906 -16.872 3.618 1.00 78.94 94 SER A CA 1
ATOM 714 C C . SER A 1 94 ? 1.592 -16.751 4.388 1.00 78.94 94 SER A C 1
ATOM 716 O O . SER A 1 94 ? 1.344 -17.550 5.291 1.00 78.94 94 SER A O 1
ATOM 718 N N . ASP A 1 95 ? 0.739 -15.793 4.018 1.00 85.12 95 ASP A N 1
ATOM 719 C CA . ASP A 1 95 ? -0.612 -15.649 4.582 1.00 85.12 95 ASP A CA 1
ATOM 720 C C . ASP A 1 95 ? -1.402 -16.964 4.482 1.00 85.12 95 ASP A C 1
ATOM 722 O O . ASP A 1 95 ? -2.22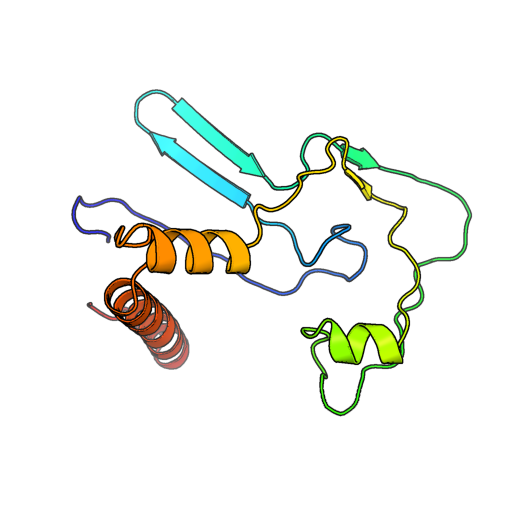0 -17.286 5.342 1.00 85.12 95 ASP A O 1
ATOM 726 N N . ILE A 1 96 ? -1.106 -17.774 3.457 1.00 88.12 96 ILE A N 1
ATOM 727 C CA . ILE A 1 96 ? -1.670 -19.116 3.280 1.00 88.12 96 ILE A CA 1
ATOM 728 C C . ILE A 1 96 ? -1.240 -20.036 4.426 1.00 88.12 96 ILE A C 1
ATOM 730 O O . ILE A 1 96 ? -2.069 -20.771 4.955 1.00 88.12 96 ILE A O 1
ATOM 734 N N . GLN A 1 97 ? 0.034 -19.997 4.824 1.00 89.56 97 GLN A N 1
ATOM 735 C CA . GLN A 1 97 ? 0.515 -20.796 5.950 1.00 89.56 97 GLN A CA 1
ATOM 736 C C . GLN A 1 97 ? -0.117 -20.319 7.257 1.00 89.56 97 GLN A C 1
ATOM 738 O O . GLN A 1 97 ? -0.633 -21.143 8.000 1.00 89.56 97 GLN A O 1
ATOM 743 N N . ALA A 1 98 ? -0.170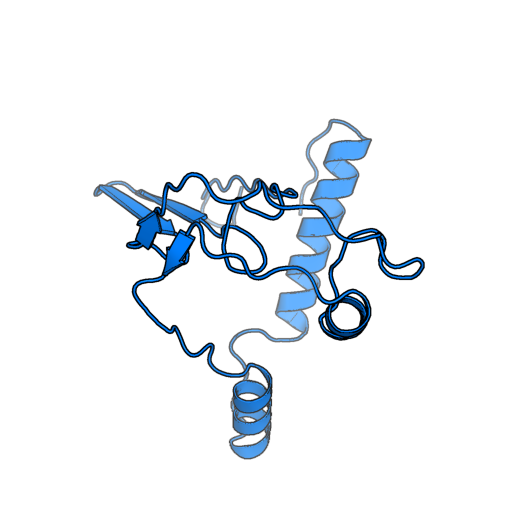 -19.003 7.495 1.00 89.94 98 ALA A N 1
ATOM 744 C CA . ALA A 1 98 ? -0.816 -18.447 8.684 1.00 89.94 98 ALA A CA 1
ATOM 745 C C . ALA A 1 98 ? -2.299 -18.851 8.777 1.00 89.94 98 ALA A C 1
ATOM 747 O O . ALA A 1 98 ? -2.797 -19.177 9.855 1.00 89.94 98 ALA A O 1
ATOM 748 N N . PHE A 1 99 ? -2.998 -18.880 7.639 1.00 92.12 99 PHE A N 1
ATOM 749 C CA . PHE A 1 99 ? -4.367 -19.377 7.554 1.00 92.12 99 PHE A CA 1
ATOM 750 C C . PHE A 1 99 ? -4.468 -20.864 7.919 1.00 92.12 99 PHE A C 1
ATOM 752 O O . PHE A 1 99 ? -5.287 -21.222 8.765 1.00 92.12 99 PHE A O 1
ATOM 759 N N . ILE A 1 100 ? -3.635 -21.720 7.314 1.00 94.12 100 ILE A N 1
ATOM 760 C CA . ILE A 1 100 ? -3.617 -23.165 7.599 1.00 94.12 100 ILE A CA 1
ATOM 761 C C . ILE A 1 100 ? -3.309 -23.411 9.080 1.00 94.12 100 ILE A C 1
ATOM 763 O O . ILE A 1 100 ? -4.029 -24.161 9.731 1.00 94.12 100 ILE A O 1
ATOM 767 N N . ASP A 1 101 ? -2.322 -22.713 9.641 1.00 94.12 101 ASP A N 1
ATOM 768 C CA . ASP A 1 101 ? -1.938 -22.841 11.048 1.00 94.12 101 ASP A CA 1
ATOM 769 C C . ASP A 1 101 ? -3.102 -22.486 11.987 1.00 94.12 101 ASP A C 1
ATOM 771 O O . ASP A 1 101 ? -3.311 -23.152 13.003 1.00 94.12 101 ASP A O 1
ATOM 775 N N . CYS A 1 102 ? -3.899 -21.464 11.656 1.00 95.38 102 CYS A N 1
ATOM 776 C CA . CYS A 1 102 ? -5.094 -21.108 12.426 1.00 95.38 102 CYS A CA 1
ATOM 777 C C . CYS A 1 102 ? -6.172 -22.198 12.346 1.00 95.38 102 CYS A C 1
ATOM 779 O O . CYS A 1 102 ? -6.796 -22.513 13.360 1.00 95.38 102 CYS A O 1
ATOM 781 N N . VAL A 1 103 ? -6.367 -22.802 11.169 1.00 95.69 103 VAL A N 1
ATOM 782 C CA . VAL A 1 103 ? -7.307 -23.919 10.981 1.00 95.69 103 VAL A CA 1
ATOM 783 C C . VAL A 1 103 ? -6.872 -25.137 11.795 1.00 95.69 103 VAL A C 1
ATOM 785 O O . VAL A 1 103 ? -7.684 -25.693 12.533 1.00 95.69 103 VAL A O 1
ATOM 788 N N . ASP A 1 104 ? -5.597 -25.513 11.705 1.00 97.56 104 ASP A N 1
ATOM 789 C CA . ASP A 1 104 ? -5.056 -26.703 12.363 1.00 97.56 104 ASP A CA 1
ATOM 790 C C . ASP A 1 104 ? -5.001 -26.545 13.888 1.00 97.56 104 ASP A C 1
ATOM 792 O O . ASP A 1 104 ? -5.305 -27.480 14.631 1.00 97.56 104 ASP A O 1
ATOM 796 N N . SER A 1 105 ? -4.635 -25.356 14.375 1.00 97.00 105 SER A N 1
ATOM 797 C CA . SER A 1 105 ? -4.537 -25.075 15.813 1.00 97.00 105 SER A CA 1
ATOM 798 C C . SER A 1 105 ? -5.861 -24.656 16.460 1.00 97.00 105 SER A C 1
ATOM 800 O O . SER A 1 105 ? -5.951 -24.621 17.687 1.00 97.00 105 SER A O 1
ATOM 802 N N . GLY A 1 106 ? -6.880 -24.309 15.667 1.00 96.00 106 GLY A N 1
ATOM 803 C CA . GLY A 1 106 ? -8.121 -23.702 16.158 1.00 96.00 106 GLY A CA 1
ATOM 804 C C . GLY A 1 106 ? -7.935 -22.290 16.732 1.00 96.00 106 GLY A C 1
ATOM 805 O O . GLY A 1 106 ? -8.788 -21.816 17.485 1.00 96.00 106 GLY A O 1
ATOM 806 N N . THR A 1 107 ? -6.823 -21.625 16.412 1.00 96.25 107 THR A N 1
ATOM 807 C CA . THR A 1 107 ? -6.523 -20.264 16.875 1.00 96.25 107 THR A CA 1
ATOM 808 C C . THR A 1 107 ? -7.251 -19.235 16.012 1.00 96.25 107 THR A C 1
ATOM 810 O O . THR A 1 107 ? -7.393 -19.398 14.802 1.00 96.25 107 THR A O 1
ATOM 813 N N . VAL A 1 108 ? -7.710 -18.145 16.629 1.00 94.12 108 VAL A N 1
ATOM 814 C CA . VAL A 1 108 ? -8.314 -17.021 15.903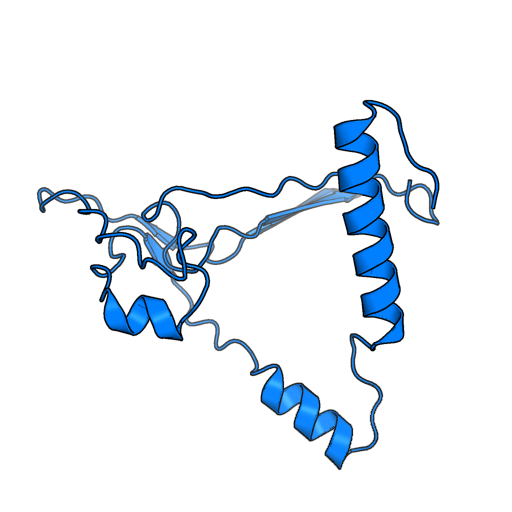 1.00 94.12 108 VAL A CA 1
ATOM 815 C C . VAL A 1 108 ? -7.213 -16.252 15.158 1.00 94.12 108 VAL A C 1
ATOM 817 O O . VAL A 1 108 ? -6.213 -15.896 15.786 1.00 94.12 108 VAL A O 1
ATOM 820 N N . PRO A 1 109 ? -7.368 -15.977 13.848 1.00 92.31 109 PRO A N 1
ATOM 821 C CA . PRO A 1 109 ? -6.375 -15.225 13.089 1.00 92.31 109 PRO A CA 1
ATOM 822 C C . PRO A 1 109 ? -6.281 -13.775 13.575 1.00 92.31 109 PRO A C 1
ATOM 824 O O . PRO A 1 109 ? -7.233 -13.227 14.127 1.00 92.31 109 PRO A O 1
ATOM 827 N N . GLN A 1 110 ? -5.141 -13.134 13.309 1.00 89.31 110 GLN A N 1
ATOM 828 C CA . GLN A 1 110 ? -4.914 -11.724 13.657 1.00 89.31 110 GLN A CA 1
ATOM 829 C C . GLN A 1 110 ? -5.884 -10.766 12.954 1.00 89.31 110 GLN A C 1
ATOM 831 O O . GLN A 1 110 ? -6.196 -9.712 13.497 1.00 89.31 110 GLN A O 1
ATOM 836 N N . VAL A 1 111 ? -6.348 -11.134 11.756 1.00 90.94 111 VAL A N 1
ATOM 837 C CA . VAL A 1 111 ? -7.370 -10.405 11.003 1.00 90.94 111 VAL A CA 1
ATOM 838 C C . VAL A 1 111 ? -8.496 -11.376 10.682 1.00 90.94 111 VAL A C 1
ATOM 840 O O . VAL A 1 111 ? -8.314 -12.345 9.943 1.00 90.94 111 VAL A O 1
ATOM 843 N N . THR A 1 112 ? -9.667 -11.135 11.259 1.00 93.69 112 THR A N 1
ATOM 844 C CA . THR A 1 112 ? -10.870 -11.933 11.028 1.00 93.69 112 THR A CA 1
ATOM 845 C C . THR A 1 112 ? -11.712 -11.353 9.892 1.00 93.69 112 THR A C 1
ATOM 847 O O . THR A 1 112 ? -11.537 -10.213 9.459 1.00 93.69 112 THR A O 1
ATOM 850 N N . ALA A 1 113 ? -12.709 -12.115 9.435 1.00 92.69 113 ALA A N 1
ATOM 851 C CA . ALA A 1 113 ? -13.690 -11.606 8.477 1.00 92.69 113 ALA A CA 1
ATOM 852 C C . ALA A 1 113 ? -14.472 -10.393 9.017 1.00 92.69 113 ALA A C 1
ATOM 854 O O . ALA A 1 113 ? -14.874 -9.534 8.239 1.00 92.69 113 ALA A O 1
ATOM 855 N N . ARG A 1 114 ? -14.675 -10.301 10.339 1.00 92.19 114 ARG A N 1
ATOM 856 C CA . ARG A 1 114 ? -15.342 -9.150 10.961 1.00 92.19 114 ARG A CA 1
ATOM 857 C C . ARG A 1 114 ? -14.475 -7.894 10.871 1.00 92.19 114 ARG A C 1
ATOM 859 O O . ARG A 1 114 ? -14.998 -6.841 10.530 1.00 92.19 114 ARG A O 1
ATOM 866 N N . ASP A 1 115 ? -13.171 -8.025 11.102 1.00 93.62 115 ASP A N 1
ATOM 867 C CA . ASP A 1 115 ? -12.228 -6.907 10.966 1.00 93.62 115 ASP A CA 1
ATOM 868 C C . ASP A 1 115 ? -12.159 -6.432 9.506 1.00 93.62 115 ASP A C 1
ATOM 870 O O . ASP A 1 115 ? -12.165 -5.236 9.223 1.00 93.62 115 ASP A O 1
ATOM 874 N N . ALA A 1 116 ? -12.195 -7.371 8.554 1.00 92.44 116 ALA A N 1
ATOM 875 C CA . ALA A 1 116 ? -12.218 -7.053 7.128 1.00 92.44 116 ALA A CA 1
ATOM 876 C C . ALA A 1 116 ? -13.469 -6.263 6.698 1.00 92.44 116 ALA A C 1
ATOM 878 O O . ALA A 1 116 ? -13.355 -5.381 5.847 1.00 92.44 116 ALA A O 1
ATOM 879 N N . VAL A 1 117 ? -14.645 -6.538 7.280 1.00 95.19 117 VAL A N 1
ATOM 880 C CA . VAL A 1 117 ? -15.862 -5.744 7.020 1.00 95.19 117 VAL A CA 1
ATOM 881 C C . VAL A 1 117 ? -15.641 -4.291 7.426 1.00 95.19 117 VAL A C 1
ATOM 883 O O . VAL A 1 117 ? -15.903 -3.398 6.625 1.00 95.19 117 VAL A O 1
ATOM 886 N N . HIS A 1 118 ? -15.075 -4.061 8.610 1.00 92.06 118 HIS A N 1
ATOM 887 C CA . HIS A 1 118 ? -14.792 -2.711 9.083 1.00 92.06 118 HIS A CA 1
ATOM 888 C C . HIS A 1 118 ? -13.785 -1.974 8.183 1.00 92.06 118 HIS A C 1
ATOM 890 O O . HIS A 1 118 ? -13.980 -0.812 7.834 1.00 92.06 118 HIS A O 1
ATOM 896 N N . HIS A 1 119 ? -12.740 -2.660 7.706 1.00 92.06 119 HIS A N 1
ATOM 897 C CA . HIS A 1 119 ? -11.815 -2.073 6.729 1.00 92.06 119 HIS A CA 1
ATOM 898 C C . HIS A 1 119 ? -12.518 -1.656 5.427 1.00 92.06 119 HIS A C 1
ATOM 900 O O . HIS A 1 119 ? -12.204 -0.604 4.868 1.00 92.06 119 HIS A O 1
ATOM 906 N N . ILE A 1 120 ? -13.472 -2.457 4.940 1.00 95.00 120 ILE A N 1
ATOM 907 C CA . ILE A 1 120 ? -14.255 -2.127 3.742 1.00 95.00 120 ILE A CA 1
ATOM 908 C C . ILE A 1 120 ? -15.135 -0.899 3.993 1.00 95.00 120 ILE A C 1
ATOM 910 O O . ILE A 1 120 ? -15.180 -0.024 3.132 1.00 95.00 120 ILE A O 1
ATOM 914 N N . GLU A 1 121 ? -15.788 -0.795 5.151 1.00 94.62 121 GLU A N 1
ATOM 915 C CA . GLU A 1 121 ? -16.597 0.378 5.522 1.00 94.62 121 GLU A CA 1
ATOM 916 C C . GLU A 1 121 ? -15.772 1.670 5.448 1.00 94.62 121 GLU A C 1
ATOM 918 O O . GLU A 1 121 ? -16.185 2.629 4.794 1.00 94.62 121 GLU A O 1
ATOM 923 N N . VAL A 1 122 ? -14.556 1.660 6.006 1.00 93.19 122 VAL A N 1
ATOM 924 C CA . VAL A 1 122 ? -13.627 2.801 5.949 1.00 93.19 122 VAL A CA 1
ATOM 925 C C . VAL A 1 122 ? -13.237 3.153 4.510 1.00 93.19 122 VAL A C 1
ATOM 927 O O . VAL A 1 122 ? -13.231 4.327 4.136 1.00 93.19 122 VAL A O 1
ATOM 930 N N . ILE A 1 123 ? -12.932 2.154 3.675 1.00 93.94 123 ILE A N 1
ATOM 931 C CA . ILE A 1 123 ? -12.585 2.377 2.261 1.00 93.94 123 ILE A CA 1
ATOM 932 C C . ILE A 1 123 ? -13.763 3.001 1.504 1.00 93.94 123 ILE A C 1
ATOM 934 O O . ILE A 1 123 ? -13.575 3.951 0.741 1.00 93.94 123 ILE A O 1
ATOM 938 N N . MET A 1 124 ? -14.974 2.483 1.711 1.00 96.31 124 MET A N 1
ATOM 939 C CA . MET A 1 124 ? -16.178 2.976 1.044 1.00 96.31 124 MET A CA 1
ATOM 940 C C . MET A 1 124 ? -16.519 4.405 1.473 1.00 96.31 124 MET A C 1
ATOM 942 O O . MET A 1 124 ? -16.793 5.237 0.608 1.00 96.31 124 MET A O 1
ATOM 946 N N . ALA A 1 125 ? -16.404 4.720 2.764 1.00 95.50 125 ALA A N 1
ATOM 947 C CA . ALA A 1 125 ? -16.552 6.082 3.271 1.00 95.50 125 ALA A CA 1
ATOM 948 C C . ALA A 1 125 ? -15.524 7.044 2.656 1.00 95.50 125 ALA A C 1
ATOM 950 O O . ALA A 1 125 ? -15.855 8.182 2.332 1.00 95.50 125 ALA A O 1
ATOM 951 N N . GLY A 1 126 ? -14.291 6.584 2.416 1.00 93.88 126 GLY A N 1
ATOM 952 C CA . GLY A 1 126 ? -13.280 7.357 1.692 1.00 93.88 126 GLY A CA 1
ATOM 953 C C . GLY A 1 126 ? -13.707 7.711 0.263 1.00 93.88 126 GLY A C 1
ATOM 954 O O . GLY A 1 126 ? -13.542 8.855 -0.164 1.00 93.88 126 GLY A O 1
ATOM 955 N N . TYR A 1 127 ? -14.300 6.762 -0.471 1.00 94.62 127 TYR A N 1
ATOM 956 C CA . TYR A 1 127 ? -14.845 7.024 -1.808 1.00 94.62 127 TYR A CA 1
ATOM 957 C C . TYR A 1 127 ? -16.050 7.970 -1.778 1.00 94.62 127 TYR A C 1
ATOM 959 O O . TYR A 1 127 ? -16.136 8.867 -2.617 1.00 94.62 127 TYR A O 1
ATOM 967 N N . GLU A 1 128 ? -16.964 7.796 -0.824 1.00 97.25 128 GLU A N 1
ATOM 968 C CA . GLU A 1 128 ? -18.123 8.677 -0.649 1.00 97.25 128 GLU A CA 1
ATOM 969 C C . GLU A 1 128 ? -17.698 10.109 -0.305 1.00 97.25 128 GLU A C 1
ATOM 971 O O . GLU A 1 128 ? -18.170 11.068 -0.923 1.00 97.25 128 GLU A O 1
ATOM 976 N N . SER A 1 129 ? -16.743 10.257 0.614 1.00 96.62 129 SER A N 1
ATOM 977 C CA . SER A 1 129 ? -16.168 11.550 0.976 1.00 96.62 129 SER A CA 1
ATOM 978 C C . SER A 1 129 ? -15.498 12.223 -0.224 1.00 96.62 129 SER A C 1
ATOM 980 O O . SER A 1 129 ? -15.750 13.392 -0.503 1.00 96.62 129 SER A O 1
ATOM 982 N N . ALA A 1 130 ? -14.717 11.480 -1.016 1.00 95.06 130 ALA A N 1
ATOM 983 C CA . ALA A 1 130 ? -14.083 12.016 -2.220 1.00 95.06 130 ALA A CA 1
ATOM 984 C C . ALA A 1 130 ? -15.096 12.440 -3.301 1.00 95.06 130 ALA A C 1
ATOM 986 O O . ALA A 1 130 ? -14.858 13.414 -4.016 1.00 95.06 130 ALA A O 1
ATOM 987 N N . ALA A 1 131 ? -16.214 11.720 -3.434 1.00 97.56 131 ALA A N 1
ATOM 988 C CA . ALA A 1 131 ? -17.256 12.028 -4.412 1.00 97.56 131 ALA A CA 1
ATOM 989 C C . ALA A 1 131 ? -18.124 13.231 -4.005 1.00 97.56 131 ALA A C 1
ATOM 991 O O . ALA A 1 131 ? -18.558 13.992 -4.870 1.00 97.56 131 ALA A O 1
ATOM 992 N N . SER A 1 132 ? -18.385 13.394 -2.706 1.00 97.38 132 SER A N 1
ATOM 993 C CA . SER A 1 132 ? -19.223 14.469 -2.157 1.00 97.38 132 SER A CA 1
ATOM 994 C C . SER A 1 132 ? -18.441 15.738 -1.807 1.00 97.38 132 SER A C 1
ATOM 996 O O . SER A 1 132 ? -19.009 16.827 -1.831 1.00 97.38 132 SER A O 1
ATOM 998 N N . GLY A 1 133 ? -17.147 15.608 -1.509 1.00 97.06 133 GLY A N 1
ATOM 999 C CA . GLY A 1 133 ? -16.318 16.677 -0.953 1.00 97.06 133 GLY A CA 1
ATOM 1000 C C . GLY A 1 133 ? -16.522 16.906 0.548 1.00 97.06 133 GLY A C 1
ATOM 1001 O O . GLY A 1 133 ? -15.946 17.851 1.083 1.00 97.06 133 GLY A O 1
ATOM 1002 N N . GLU A 1 134 ? -17.305 16.062 1.224 1.00 96.94 134 GLU A N 1
ATOM 1003 C CA . GLU A 1 134 ? -17.678 16.217 2.633 1.00 96.94 134 GLU A CA 1
ATOM 1004 C C . GLU A 1 134 ? -17.133 15.065 3.500 1.00 96.94 134 GLU A C 1
ATOM 1006 O O . GLU A 1 134 ? -16.900 13.963 2.993 1.00 96.94 134 GLU A O 1
ATOM 1011 N N . PRO A 1 135 ? -16.907 15.272 4.810 1.00 94.62 135 PRO A N 1
ATOM 1012 C CA . PRO A 1 135 ? -16.562 14.188 5.730 1.00 94.62 135 PRO A CA 1
ATOM 1013 C C . PRO A 1 135 ? -17.702 13.167 5.889 1.00 94.62 135 PRO A C 1
ATOM 1015 O O . PRO A 1 135 ? -18.875 13.535 5.866 1.00 94.62 135 PRO A O 1
ATOM 1018 N N . VAL A 1 136 ? -17.348 11.898 6.114 1.00 95.38 136 VAL A N 1
ATOM 1019 C CA . VAL A 1 136 ? -18.285 10.806 6.436 1.00 95.38 136 VAL A CA 1
ATOM 1020 C C . VAL A 1 136 ? -17.998 10.305 7.851 1.00 95.38 136 VAL A C 1
ATOM 1022 O O . VAL A 1 136 ? -16.843 10.017 8.175 1.00 95.38 136 VAL A O 1
ATOM 1025 N N . ASP A 1 137 ? -19.042 10.200 8.673 1.00 92.50 137 ASP A N 1
ATOM 1026 C CA . ASP A 1 137 ? -18.967 9.641 10.026 1.00 92.50 137 ASP A CA 1
ATOM 1027 C C . ASP A 1 137 ? -19.191 8.120 9.991 1.00 92.50 137 ASP A C 1
ATOM 1029 O O . ASP A 1 137 ? -20.101 7.637 9.311 1.00 92.50 137 ASP A O 1
ATOM 1033 N N . LEU A 1 138 ? -18.357 7.384 10.732 1.00 88.56 138 LEU A N 1
ATOM 1034 C CA . LEU A 1 138 ? -18.373 5.923 10.872 1.00 88.56 138 LEU A CA 1
ATOM 1035 C C . LEU A 1 138 ? -18.541 5.518 12.337 1.00 88.56 138 LEU A C 1
ATOM 1037 O O . LEU A 1 138 ? -17.970 6.226 13.200 1.00 88.56 138 LEU A O 1
#

Sequence (138 aa):
TLEDGLVASITAGRIGATSHPRSGQQRITMIGSSGIATFSEGEPHIEVFNDGPPFDTPTVHPFDPMSMWSSTTRDVQPPPKDRWLPLNDTSEHSDIQAFIDCVDSGTVPQVTARDAVHHIEVIMAGYESAASGEPVDL

Secondary structure (DSSP, 8-state):
--TTS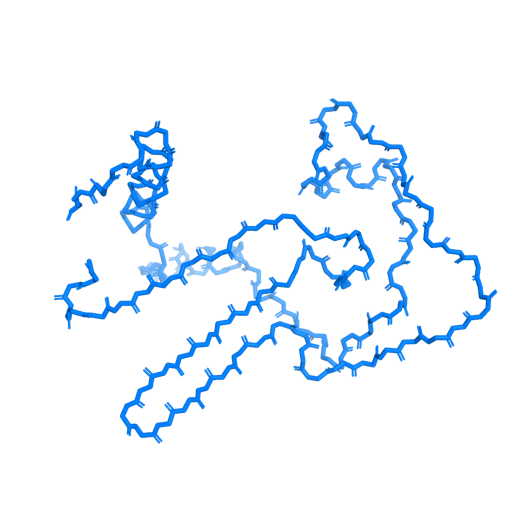-----------TTS-SSS---EEEEEETTEEEEEETT-SEEE---SSPPPPPPPPBTTBTT---HHHHHHH-PPP--SEEESS------HHHHHHHHHHHTPPPSS-HHHHHHHHHHHHHHHHHHHHSS----